Protein AF-A0AAV5TWB3-F1 (afdb_monomer_lite)

pLDDT: mean 75.38, std 10.41, range [38.22, 87.19]

Organism: NCBI:txid358040

Radius of gyration: 20.98 Å; chains: 1; bounding box: 41×50×57 Å

Structure (mmCIF, N/CA/C/O backbone):
data_AF-A0AAV5TWB3-F1
#
_entry.id   AF-A0AAV5TWB3-F1
#
loop_
_atom_site.group_PDB
_atom_site.id
_atom_site.type_symbol
_atom_site.label_atom_id
_atom_site.label_alt_id
_atom_site.label_comp_id
_atom_site.label_asym_id
_atom_site.label_entity_id
_atom_site.label_seq_id
_atom_site.pdbx_PDB_ins_code
_atom_site.Cartn_x
_atom_site.Cartn_y
_atom_site.Cartn_z
_atom_site.occupancy
_atom_site.B_iso_or_equiv
_atom_site.auth_seq_id
_atom_site.auth_comp_id
_atom_site.auth_asym_id
_atom_site.auth_atom_id
_atom_site.pdbx_PDB_model_num
ATOM 1 N N . MET A 1 1 ? 16.204 -12.037 -12.558 1.00 42.53 1 MET A N 1
ATOM 2 C CA . MET A 1 1 ? 15.388 -10.903 -12.059 1.00 42.53 1 MET A CA 1
ATOM 3 C C . MET A 1 1 ? 13.908 -10.949 -12.480 1.00 42.53 1 MET A C 1
ATOM 5 O O . MET A 1 1 ? 13.105 -10.407 -11.742 1.00 42.53 1 MET A O 1
ATOM 9 N N . ARG A 1 2 ? 13.506 -11.642 -13.567 1.00 38.22 2 ARG A N 1
ATOM 10 C CA . ARG A 1 2 ? 12.089 -11.781 -14.001 1.00 38.22 2 ARG A CA 1
ATOM 11 C C . ARG A 1 2 ? 11.136 -12.495 -13.020 1.00 38.22 2 ARG A C 1
ATOM 13 O O . ARG A 1 2 ? 9.947 -12.216 -13.033 1.00 38.22 2 ARG A O 1
ATOM 20 N N . ASN A 1 3 ? 11.637 -13.387 -12.161 1.00 40.34 3 ASN A N 1
ATOM 21 C CA . ASN A 1 3 ? 10.777 -14.167 -11.256 1.00 40.34 3 ASN A CA 1
ATOM 22 C C . ASN A 1 3 ? 10.369 -13.410 -9.982 1.00 40.34 3 ASN A C 1
ATOM 24 O O . ASN A 1 3 ? 9.390 -13.781 -9.348 1.00 40.34 3 ASN A O 1
ATOM 28 N N . ALA A 1 4 ? 11.085 -12.349 -9.595 1.00 45.38 4 ALA A N 1
ATOM 29 C CA . ALA A 1 4 ? 10.816 -11.638 -8.341 1.00 45.38 4 ALA A CA 1
ATOM 30 C C . ALA A 1 4 ? 9.552 -10.757 -8.403 1.00 45.38 4 ALA A C 1
ATOM 32 O O . ALA A 1 4 ? 8.968 -10.431 -7.374 1.00 45.38 4 ALA A O 1
ATOM 33 N N . THR A 1 5 ? 9.112 -10.377 -9.602 1.00 48.88 5 THR A N 1
ATOM 34 C CA . THR A 1 5 ? 8.072 -9.362 -9.815 1.00 48.88 5 THR A CA 1
ATOM 35 C C . THR A 1 5 ? 6.664 -9.926 -9.981 1.00 48.88 5 THR A C 1
ATOM 37 O O . THR A 1 5 ? 5.727 -9.316 -9.474 1.00 48.88 5 THR A O 1
ATOM 40 N N . TYR A 1 6 ? 6.502 -11.138 -10.527 1.00 49.56 6 T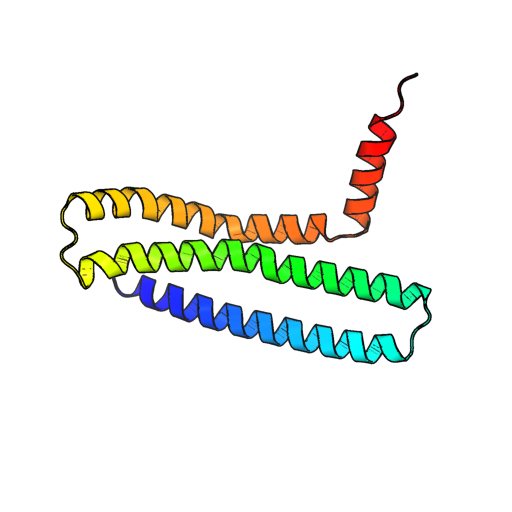YR A N 1
ATOM 41 C CA . TYR A 1 6 ? 5.238 -11.889 -10.409 1.00 49.56 6 TYR A CA 1
ATOM 42 C C . TYR A 1 6 ? 4.900 -12.210 -8.949 1.00 49.56 6 TYR A C 1
ATOM 44 O O . TYR A 1 6 ? 3.742 -12.145 -8.543 1.00 49.56 6 TYR A O 1
ATOM 52 N N . VAL A 1 7 ? 5.927 -12.497 -8.143 1.00 51.59 7 VAL A N 1
ATOM 53 C CA . VAL A 1 7 ? 5.772 -12.728 -6.704 1.00 51.59 7 VAL A CA 1
ATOM 54 C C . VAL A 1 7 ? 5.311 -11.453 -5.999 1.00 51.59 7 VAL A C 1
ATOM 56 O O . VAL A 1 7 ? 4.487 -11.547 -5.105 1.00 51.59 7 VAL A O 1
ATOM 59 N N . GLY A 1 8 ? 5.768 -10.267 -6.418 1.00 56.56 8 GLY A N 1
ATOM 60 C CA . GLY A 1 8 ? 5.365 -8.993 -5.812 1.00 56.56 8 GLY A CA 1
ATOM 61 C C . GLY A 1 8 ? 3.873 -8.674 -5.965 1.00 56.56 8 GLY A C 1
ATOM 62 O O . GLY A 1 8 ? 3.230 -8.315 -4.982 1.00 56.56 8 GLY A O 1
ATOM 63 N N . ALA A 1 9 ? 3.311 -8.850 -7.166 1.00 59.44 9 ALA A N 1
ATOM 64 C CA . ALA A 1 9 ? 1.886 -8.611 -7.420 1.00 59.44 9 ALA A CA 1
ATOM 65 C C . ALA A 1 9 ? 0.996 -9.660 -6.730 1.00 59.44 9 ALA A C 1
ATOM 67 O O . ALA A 1 9 ? 0.086 -9.304 -5.986 1.00 59.44 9 ALA A O 1
ATOM 68 N N . ALA A 1 10 ? 1.325 -10.949 -6.875 1.00 62.44 10 ALA A N 1
ATOM 69 C CA . ALA A 1 10 ? 0.585 -12.022 -6.210 1.00 62.44 10 ALA A CA 1
ATOM 70 C C . ALA A 1 10 ? 0.687 -11.942 -4.671 1.00 62.44 10 ALA A C 1
ATOM 72 O O . ALA A 1 10 ? -0.295 -12.176 -3.963 1.00 62.44 10 ALA A O 1
ATOM 73 N N . ALA A 1 11 ? 1.854 -11.567 -4.133 1.00 64.94 11 ALA A N 1
ATOM 74 C CA . ALA A 1 11 ? 2.022 -11.335 -2.701 1.00 64.94 11 ALA A CA 1
ATOM 75 C C . ALA A 1 11 ? 1.188 -10.135 -2.234 1.00 64.94 11 ALA A C 1
ATOM 77 O O . ALA A 1 11 ? 0.502 -10.248 -1.219 1.00 64.94 11 ALA A O 1
ATOM 78 N N . ALA A 1 12 ? 1.174 -9.029 -2.986 1.00 64.25 12 ALA A N 1
ATOM 79 C CA . ALA A 1 12 ? 0.348 -7.865 -2.671 1.00 64.25 12 ALA A CA 1
ATOM 80 C C . ALA A 1 12 ? -1.149 -8.207 -2.650 1.00 64.25 12 ALA A C 1
ATOM 82 O O . ALA A 1 12 ? -1.850 -7.789 -1.726 1.00 64.25 12 ALA A O 1
ATOM 83 N N . ASP A 1 13 ? -1.629 -9.015 -3.596 1.00 72.38 13 ASP A N 1
ATOM 84 C CA . ASP A 1 13 ? -3.027 -9.452 -3.630 1.00 72.38 13 ASP A CA 1
ATOM 85 C C . ASP A 1 13 ? -3.370 -10.353 -2.433 1.00 72.38 13 ASP A C 1
ATOM 87 O O . ASP A 1 13 ? -4.386 -10.141 -1.765 1.00 72.38 13 ASP A O 1
ATOM 91 N N . SER A 1 14 ? -2.498 -11.310 -2.091 1.00 74.50 14 SER A N 1
ATOM 92 C CA . SER A 1 14 ? -2.722 -12.211 -0.949 1.00 74.50 14 SER A CA 1
ATOM 93 C C . SER A 1 14 ? -2.746 -11.470 0.397 1.00 74.50 14 SER A C 1
ATOM 95 O O . SER A 1 14 ? -3.627 -11.709 1.228 1.00 74.50 14 SER A O 1
ATOM 97 N N . VAL A 1 15 ? -1.834 -10.512 0.594 1.00 71.44 15 VAL A N 1
ATOM 98 C CA . VAL A 1 15 ? -1.774 -9.667 1.795 1.00 71.44 15 VAL A CA 1
ATOM 99 C C . VAL A 1 15 ? -2.992 -8.747 1.873 1.00 71.44 15 VAL A C 1
ATOM 101 O O . VAL A 1 15 ? -3.572 -8.589 2.948 1.00 71.44 15 VAL A O 1
ATOM 104 N N . SER A 1 16 ? -3.427 -8.191 0.740 1.00 69.81 16 SER A N 1
ATOM 105 C CA . SER A 1 16 ? -4.617 -7.335 0.677 1.00 69.81 16 SER A CA 1
ATOM 106 C C . SER A 1 16 ? -5.882 -8.107 1.051 1.00 69.81 16 SER A C 1
ATOM 108 O O . SER A 1 16 ? -6.670 -7.636 1.871 1.00 69.81 16 SER A O 1
ATOM 110 N N . LEU A 1 17 ? -6.057 -9.321 0.518 1.00 78.69 17 LEU A N 1
ATOM 111 C CA . LEU A 1 17 ? -7.190 -10.192 0.846 1.00 78.69 17 LEU A CA 1
ATOM 112 C C . LEU A 1 17 ? -7.213 -10.579 2.329 1.00 78.69 17 LEU A C 1
ATOM 114 O O . LEU A 1 17 ? -8.266 -10.497 2.966 1.00 78.69 17 LEU A O 1
ATOM 118 N N . ALA A 1 18 ? -6.062 -10.945 2.899 1.00 77.50 18 ALA A N 1
ATOM 119 C CA . ALA A 1 18 ? -5.950 -11.275 4.318 1.00 77.50 18 ALA A CA 1
ATOM 120 C C . ALA A 1 18 ? -6.276 -10.069 5.220 1.00 77.50 18 ALA A C 1
ATOM 122 O O . ALA A 1 18 ? -7.029 -10.200 6.188 1.00 77.50 18 ALA A O 1
ATOM 123 N N . ALA A 1 19 ? -5.771 -8.881 4.874 1.00 74.19 19 ALA A N 1
ATOM 124 C CA . ALA A 1 19 ? -6.061 -7.649 5.602 1.00 74.19 19 ALA A CA 1
ATOM 125 C C . ALA A 1 19 ? -7.556 -7.290 5.544 1.00 74.19 19 ALA A C 1
ATOM 127 O O . ALA A 1 19 ? -8.145 -6.931 6.565 1.00 74.19 19 ALA A O 1
ATOM 128 N N . ILE A 1 20 ? -8.192 -7.439 4.377 1.00 78.88 20 ILE A N 1
ATOM 129 C CA . ILE A 1 20 ? -9.635 -7.215 4.210 1.00 78.88 20 ILE A CA 1
ATOM 130 C C . ILE A 1 20 ? -10.432 -8.208 5.058 1.00 78.88 20 ILE A C 1
ATOM 132 O O . ILE A 1 20 ? -11.345 -7.796 5.772 1.00 78.88 20 ILE A O 1
ATOM 136 N N . ALA A 1 21 ? -10.080 -9.496 5.034 1.00 82.81 21 ALA A N 1
ATOM 137 C CA . ALA A 1 21 ? -10.761 -10.512 5.831 1.00 82.81 21 ALA A CA 1
ATOM 138 C C . ALA A 1 21 ? -10.687 -10.202 7.337 1.00 82.81 21 ALA A C 1
ATOM 140 O O . ALA A 1 21 ? -11.710 -10.240 8.027 1.00 82.81 21 ALA A O 1
ATOM 141 N N . MET A 1 22 ? -9.507 -9.819 7.834 1.00 81.94 22 MET A N 1
ATOM 142 C CA . MET A 1 22 ? -9.309 -9.429 9.234 1.00 81.94 22 MET A CA 1
ATOM 143 C C . MET A 1 22 ? -10.114 -8.171 9.598 1.00 81.94 22 MET A C 1
ATOM 145 O 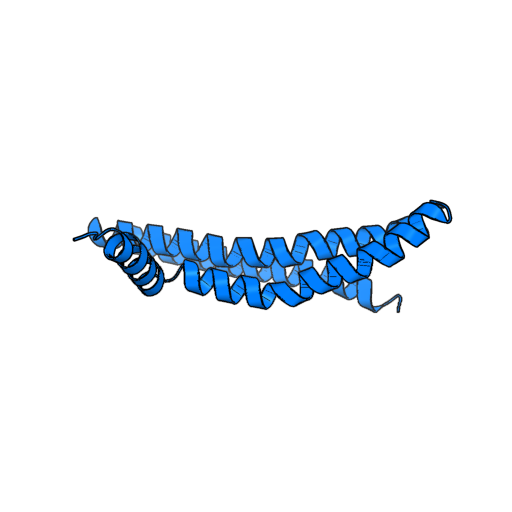O . MET A 1 22 ? -10.775 -8.136 10.637 1.00 81.94 22 MET A O 1
ATOM 149 N N . LEU A 1 23 ? -10.120 -7.155 8.727 1.00 77.19 23 LEU A N 1
ATOM 150 C CA . LEU A 1 23 ? -10.925 -5.942 8.908 1.00 77.19 23 LEU A CA 1
ATOM 151 C C . LEU A 1 23 ? -12.423 -6.262 8.971 1.00 77.19 23 LEU A C 1
ATOM 153 O O . LEU A 1 23 ? -13.129 -5.735 9.831 1.00 77.19 23 LEU A O 1
ATOM 157 N N . VAL A 1 24 ? -12.911 -7.139 8.091 1.00 80.81 24 VAL A N 1
ATOM 158 C CA . VAL A 1 24 ? -14.318 -7.559 8.057 1.00 80.81 24 VAL A CA 1
ATOM 159 C C . VAL A 1 24 ? -14.701 -8.284 9.345 1.00 80.81 24 VAL A C 1
ATOM 161 O O . VAL A 1 24 ? -15.722 -7.935 9.942 1.00 80.81 24 VAL A O 1
ATOM 164 N N . GLN A 1 25 ? -13.885 -9.234 9.811 1.00 85.38 25 GLN A N 1
ATOM 165 C CA . GLN A 1 25 ? -14.130 -9.930 11.080 1.00 85.38 25 GLN A CA 1
ATOM 166 C C . GLN A 1 25 ? -14.220 -8.944 12.246 1.00 85.38 25 GLN A C 1
ATOM 168 O O . GLN A 1 25 ? -15.190 -8.969 13.003 1.00 85.38 25 GLN A O 1
ATOM 173 N N . LEU A 1 26 ? -13.279 -8.004 12.326 1.00 78.94 26 LEU A N 1
ATOM 174 C CA . LEU A 1 26 ? -13.232 -7.026 13.407 1.00 78.94 26 LEU A CA 1
ATOM 175 C C . LEU A 1 26 ? -14.428 -6.059 13.363 1.00 78.94 26 LEU A C 1
ATOM 177 O O . LEU A 1 26 ? -15.003 -5.728 14.400 1.00 78.94 26 LEU A O 1
ATOM 181 N N . ILE A 1 27 ? -14.881 -5.653 12.171 1.00 77.81 27 ILE A N 1
ATOM 182 C CA . ILE A 1 27 ? -16.103 -4.848 12.010 1.00 77.81 27 ILE A CA 1
ATOM 183 C C . ILE A 1 27 ? -17.340 -5.630 12.465 1.00 77.81 27 ILE A C 1
ATOM 185 O O . ILE A 1 27 ? -18.198 -5.059 13.144 1.00 77.81 27 ILE A O 1
ATOM 189 N N . ILE A 1 28 ? -17.455 -6.911 12.099 1.00 83.44 28 ILE A N 1
ATOM 190 C CA . ILE A 1 28 ? -18.576 -7.767 12.513 1.00 83.44 28 ILE A CA 1
ATOM 191 C C . ILE A 1 28 ? -18.603 -7.885 14.038 1.00 83.44 28 ILE A C 1
ATOM 193 O O . ILE A 1 28 ? -19.655 -7.692 14.652 1.00 83.44 28 ILE A O 1
ATOM 197 N N . GLU A 1 29 ? -17.451 -8.144 14.646 1.00 82.00 29 GLU A N 1
ATOM 198 C CA . GLU A 1 29 ? -17.304 -8.331 16.085 1.00 82.00 29 GLU A CA 1
ATOM 199 C C . GLU A 1 29 ? -17.615 -7.044 16.858 1.00 82.00 29 GLU A C 1
ATOM 201 O O . GLU A 1 29 ? -18.419 -7.055 17.798 1.00 82.00 29 GLU A O 1
ATOM 206 N N . VAL A 1 30 ? -17.118 -5.897 16.381 1.00 74.56 30 VAL A N 1
ATOM 207 C CA . VAL A 1 30 ? -17.469 -4.593 16.955 1.00 74.56 30 VAL A CA 1
ATOM 208 C C . VAL A 1 30 ? -18.958 -4.316 16.803 1.00 74.56 30 VAL A C 1
ATOM 210 O O . VAL A 1 30 ? -19.595 -3.949 17.789 1.00 74.56 30 VAL A O 1
ATOM 213 N N . LYS A 1 31 ? -19.540 -4.518 15.613 1.00 75.12 31 LYS A N 1
ATOM 214 C CA . LYS A 1 31 ? -20.964 -4.254 15.344 1.00 75.12 31 LYS A CA 1
ATOM 215 C C . LYS A 1 31 ? -21.875 -5.142 16.192 1.00 75.12 31 LYS A C 1
ATOM 217 O O . LYS A 1 31 ? -22.941 -4.687 16.614 1.00 75.12 31 LYS A O 1
ATOM 222 N N . ARG A 1 32 ? -21.454 -6.379 16.467 1.00 80.19 32 ARG A N 1
ATOM 223 C CA . ARG A 1 32 ? -22.130 -7.293 17.395 1.00 80.19 32 ARG A CA 1
ATOM 224 C C . ARG A 1 32 ? -22.060 -6.758 18.828 1.00 80.19 32 ARG A C 1
ATOM 226 O O . ARG A 1 32 ? -23.098 -6.683 19.479 1.00 80.19 32 ARG A O 1
ATOM 233 N N . GLY A 1 33 ? -20.893 -6.288 19.273 1.00 72.06 33 GLY A N 1
ATOM 234 C CA . GLY A 1 33 ? -20.707 -5.675 20.594 1.00 72.06 33 GLY A CA 1
ATOM 235 C C . GLY A 1 33 ? -21.447 -4.342 20.785 1.00 72.06 33 GLY A C 1
ATOM 236 O O . GLY A 1 33 ? -21.943 -4.073 21.879 1.00 72.06 33 GLY A O 1
ATOM 237 N N . THR A 1 34 ? -21.588 -3.531 19.726 1.00 70.00 34 THR A N 1
ATOM 238 C CA . THR A 1 34 ? -22.219 -2.194 19.790 1.00 70.00 34 THR A CA 1
ATOM 239 C C . THR A 1 34 ? -23.724 -2.258 20.059 1.00 70.00 34 THR A C 1
ATOM 241 O O . THR A 1 34 ? -24.294 -1.317 20.609 1.00 70.00 34 THR A O 1
ATOM 244 N N . ARG A 1 35 ? -24.402 -3.342 19.646 1.00 67.50 35 ARG A N 1
ATOM 245 C CA . ARG A 1 35 ? -25.865 -3.480 19.791 1.00 67.50 35 ARG A CA 1
ATOM 246 C C . ARG A 1 35 ? -26.324 -3.545 21.249 1.00 67.50 35 ARG A C 1
ATOM 248 O O . ARG A 1 35 ? -27.471 -3.216 21.520 1.00 67.50 35 ARG A O 1
ATOM 255 N N . CYS A 1 36 ? -25.436 -3.932 22.161 1.00 71.31 36 CYS A N 1
ATOM 256 C CA . CYS A 1 36 ? -25.744 -4.107 23.580 1.00 71.31 36 CYS A CA 1
ATOM 257 C C . CYS A 1 36 ? -25.084 -3.051 24.485 1.00 71.31 36 CYS A C 1
ATOM 259 O O . CYS A 1 36 ? -25.098 -3.215 25.700 1.00 71.31 36 CYS A O 1
ATOM 261 N N . THR A 1 37 ? -24.470 -1.993 23.937 1.00 71.50 37 THR A N 1
ATOM 262 C CA . THR A 1 37 ? -23.665 -1.040 24.728 1.00 71.50 37 THR A CA 1
ATOM 263 C C . THR A 1 37 ? -24.300 0.339 24.899 1.00 71.50 37 THR A C 1
ATOM 265 O O . THR A 1 37 ? -25.055 0.821 24.056 1.00 71.50 37 THR A O 1
ATOM 268 N N . SER A 1 38 ? -23.932 1.003 25.999 1.00 76.25 38 SER A N 1
ATOM 269 C CA . SER A 1 38 ? -24.352 2.364 26.342 1.00 76.25 38 SER A CA 1
ATOM 270 C C . SER A 1 38 ? -23.895 3.409 25.298 1.00 76.25 38 SER A C 1
ATOM 272 O O . SER A 1 38 ? -22.906 3.203 24.580 1.00 76.25 38 SER A O 1
ATOM 274 N N . PRO A 1 39 ? -24.577 4.570 25.202 1.00 73.62 39 PRO A N 1
ATOM 275 C CA . PRO A 1 39 ? -24.274 5.600 24.202 1.00 73.62 39 PRO A CA 1
ATOM 276 C C . PRO A 1 39 ? -22.852 6.180 24.305 1.00 73.62 39 PRO A C 1
ATOM 278 O O . PRO A 1 39 ? -22.275 6.557 23.281 1.00 73.62 39 PRO A O 1
ATOM 281 N N . SER A 1 40 ? -22.247 6.207 25.499 1.00 71.31 40 SER A N 1
ATOM 282 C CA . SER A 1 40 ? -20.851 6.629 25.678 1.00 71.31 40 SER A CA 1
ATOM 283 C C . SER A 1 40 ? -19.877 5.619 25.064 1.00 71.31 40 SER A C 1
ATOM 285 O O . SER A 1 40 ? -19.012 6.004 24.274 1.00 71.31 40 SER A O 1
ATOM 287 N N . THR A 1 41 ? -20.063 4.322 25.325 1.00 76.25 41 THR A N 1
ATOM 288 C CA . THR A 1 41 ? -19.216 3.246 24.786 1.00 76.25 41 THR A CA 1
ATOM 289 C C . THR A 1 41 ? -19.332 3.124 23.264 1.00 76.25 41 THR A C 1
ATOM 291 O O . THR A 1 41 ? -18.332 2.888 22.581 1.00 76.25 41 THR A O 1
ATOM 294 N N . ARG A 1 42 ? -20.512 3.405 22.697 1.00 74.50 42 ARG A N 1
ATOM 295 C CA . ARG A 1 42 ? -20.737 3.433 21.241 1.00 74.50 42 ARG A CA 1
ATOM 296 C C . ARG A 1 42 ? -19.861 4.462 20.519 1.00 74.50 42 ARG A C 1
ATOM 298 O O . ARG A 1 42 ? -19.367 4.192 19.422 1.00 74.50 42 ARG A O 1
ATOM 305 N N . ARG A 1 43 ? -19.631 5.634 21.124 1.00 76.25 43 ARG A N 1
ATOM 306 C CA . ARG A 1 43 ? -18.753 6.671 20.551 1.00 76.25 43 ARG A CA 1
ATOM 307 C C . ARG A 1 43 ? -17.296 6.206 20.500 1.00 76.25 43 ARG A C 1
ATOM 309 O O . ARG A 1 43 ? -16.633 6.419 19.485 1.00 76.25 43 ARG A O 1
ATOM 316 N N . TYR A 1 44 ? -16.822 5.539 21.552 1.00 75.00 44 TYR A N 1
ATOM 317 C CA . TYR A 1 44 ? -15.473 4.965 21.592 1.00 75.00 44 TYR A CA 1
ATOM 318 C C . TYR A 1 44 ? -15.294 3.846 20.566 1.00 75.00 44 TYR A C 1
ATOM 320 O O . TYR A 1 44 ? -14.310 3.855 19.830 1.00 75.00 44 TYR A O 1
ATOM 328 N N . GLN A 1 45 ? -16.266 2.939 20.447 1.00 77.38 45 GLN A N 1
ATOM 329 C CA . GLN A 1 45 ? -16.223 1.868 19.448 1.00 77.38 45 GLN A CA 1
ATOM 330 C C . GLN A 1 45 ? -16.206 2.415 18.015 1.00 77.38 45 GLN A C 1
ATOM 332 O O . GLN A 1 45 ? -15.414 1.955 17.197 1.00 77.38 45 GLN A O 1
ATOM 337 N N . ARG A 1 46 ? -17.001 3.450 17.706 1.00 77.00 46 ARG A N 1
ATOM 338 C CA . ARG A 1 46 ? -16.975 4.095 16.380 1.00 77.00 46 ARG A CA 1
ATOM 339 C C . ARG A 1 46 ? -15.605 4.702 16.059 1.00 77.00 46 ARG A C 1
ATOM 341 O O . ARG A 1 46 ? -15.121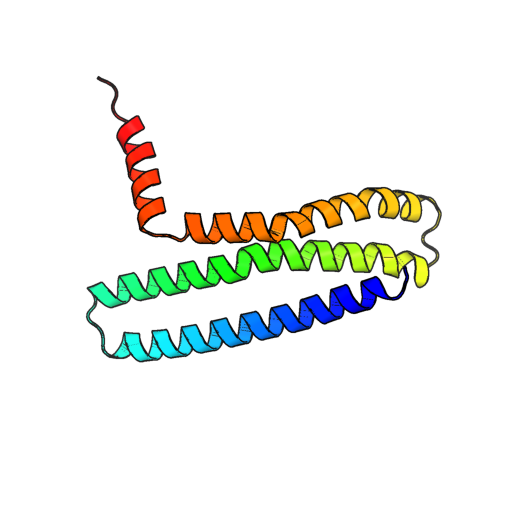 4.549 14.941 1.00 77.00 46 ARG A O 1
ATOM 348 N N . LEU A 1 47 ? -14.979 5.366 17.032 1.00 79.62 47 LEU A N 1
ATOM 349 C CA . LEU A 1 47 ? -13.629 5.918 16.882 1.00 79.62 47 LEU A CA 1
ATOM 350 C C . LEU A 1 47 ? -12.580 4.815 16.697 1.00 79.62 47 LEU A C 1
ATOM 352 O O . LEU A 1 47 ? -11.688 4.974 15.867 1.00 79.62 47 LEU A O 1
ATOM 356 N N . ALA A 1 48 ? -12.705 3.700 17.420 1.00 80.12 48 ALA A N 1
ATOM 357 C CA . ALA A 1 48 ? -11.825 2.544 17.273 1.00 80.12 48 ALA A CA 1
ATOM 358 C C . ALA A 1 48 ? -11.937 1.921 15.873 1.00 80.12 48 ALA A C 1
ATOM 360 O O . ALA A 1 48 ? -10.917 1.687 15.236 1.00 80.12 48 ALA A O 1
ATOM 361 N N . VAL A 1 49 ? -13.155 1.750 15.346 1.00 78.69 49 VAL A N 1
ATOM 362 C CA . VAL A 1 49 ? -13.373 1.242 13.978 1.00 78.69 49 VAL A CA 1
ATOM 363 C C . VAL A 1 49 ? -12.792 2.192 12.935 1.00 78.69 49 VAL A C 1
ATOM 365 O O . VAL A 1 49 ? -12.110 1.750 12.019 1.00 78.69 49 VAL A O 1
ATOM 368 N N . GLN A 1 50 ? -13.006 3.502 13.076 1.00 79.75 50 GLN A N 1
ATOM 369 C CA . GLN A 1 50 ? -12.437 4.481 12.144 1.00 79.75 50 GLN A CA 1
ATOM 370 C C . GLN A 1 50 ? -10.900 4.484 12.181 1.00 79.75 50 GLN A C 1
ATOM 372 O O . GLN A 1 50 ? -10.252 4.556 11.139 1.00 79.75 50 GLN A O 1
ATOM 377 N N . SER A 1 51 ? -10.324 4.390 13.380 1.00 80.50 51 SER A N 1
ATOM 378 C CA . SER A 1 51 ? -8.884 4.239 13.612 1.00 80.50 51 SER A CA 1
ATOM 379 C C . SER A 1 51 ? -8.334 2.979 12.937 1.00 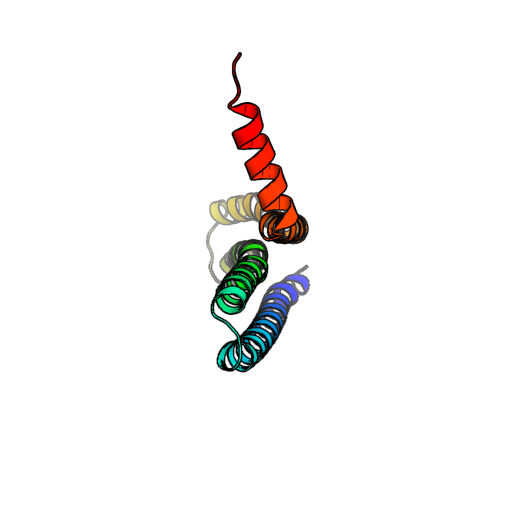80.50 51 SER A C 1
ATOM 381 O O . SER A 1 51 ? -7.316 3.039 12.252 1.00 80.50 51 SER A O 1
ATOM 383 N N . LEU A 1 52 ? -9.044 1.862 13.063 1.00 80.19 52 LEU A N 1
ATOM 384 C CA . LEU A 1 52 ? -8.663 0.587 12.473 1.00 80.19 52 LEU A CA 1
ATOM 385 C C . LEU A 1 52 ? -8.726 0.615 10.937 1.00 80.19 52 LEU A C 1
ATOM 387 O O . LEU A 1 52 ? -7.802 0.153 10.274 1.00 80.19 52 LEU A O 1
ATOM 391 N N . ILE A 1 53 ? -9.774 1.221 10.368 1.00 80.00 53 ILE A N 1
ATOM 392 C CA . ILE A 1 53 ? -9.890 1.422 8.916 1.00 80.00 53 ILE A CA 1
ATOM 393 C C . ILE A 1 53 ? -8.715 2.258 8.405 1.00 80.00 53 ILE A C 1
ATOM 395 O O . ILE A 1 53 ? -8.113 1.897 7.402 1.00 80.00 53 ILE A O 1
ATOM 399 N N . LEU A 1 54 ? -8.349 3.342 9.097 1.00 80.12 54 LEU A N 1
ATOM 400 C CA . LEU A 1 54 ? -7.203 4.174 8.715 1.00 80.12 54 LEU A CA 1
ATOM 401 C C . LEU A 1 54 ? -5.878 3.403 8.792 1.00 80.12 54 LEU A C 1
ATOM 403 O O . LEU A 1 54 ? -5.075 3.506 7.867 1.00 80.12 54 LEU A O 1
ATOM 407 N N . GLN A 1 55 ? -5.679 2.606 9.848 1.00 80.38 55 GLN A N 1
ATOM 408 C CA . GLN A 1 55 ? -4.500 1.746 10.024 1.00 80.38 55 GLN A CA 1
ATOM 409 C C . GLN A 1 55 ? -4.370 0.672 8.947 1.00 80.38 55 GLN A C 1
ATOM 411 O O . GLN A 1 55 ? -3.252 0.356 8.563 1.00 80.38 55 GLN A O 1
ATOM 416 N N . GLY A 1 56 ? -5.477 0.131 8.442 1.00 78.50 56 GLY A N 1
ATOM 417 C CA . GLY A 1 56 ? -5.444 -0.789 7.306 1.00 78.50 56 GLY A CA 1
ATOM 418 C C . GLY A 1 56 ? -5.249 -0.057 5.979 1.00 78.50 56 GLY A C 1
ATOM 419 O O . GLY A 1 56 ? -4.414 -0.443 5.167 1.00 78.50 56 GLY A O 1
ATOM 420 N N . LEU A 1 57 ? -5.991 1.026 5.757 1.00 82.50 57 LEU A N 1
ATOM 421 C CA . LEU A 1 57 ? -6.069 1.698 4.463 1.00 82.50 57 LEU A CA 1
ATOM 422 C C . LEU A 1 57 ? -4.768 2.412 4.089 1.00 82.50 57 LEU A C 1
ATOM 424 O O . LEU A 1 57 ? -4.277 2.233 2.979 1.00 82.50 57 LEU A O 1
ATOM 428 N N . ILE A 1 58 ? -4.204 3.218 4.993 1.00 82.94 58 ILE A N 1
ATOM 429 C CA . ILE A 1 58 ? -3.052 4.073 4.668 1.00 82.94 58 ILE A CA 1
ATOM 430 C C . ILE A 1 58 ? -1.815 3.238 4.296 1.00 82.94 58 ILE A C 1
ATOM 432 O O . ILE A 1 58 ? -1.259 3.469 3.221 1.00 82.94 58 ILE A O 1
ATOM 436 N N . PRO A 1 59 ? -1.384 2.244 5.095 1.00 81.50 59 PRO A N 1
ATOM 437 C CA . PRO A 1 59 ? -0.206 1.444 4.768 1.00 81.50 59 PRO A CA 1
ATOM 438 C C . PRO A 1 59 ? -0.429 0.584 3.527 1.00 81.50 59 PRO A C 1
ATOM 440 O O . PRO A 1 59 ? 0.484 0.442 2.716 1.00 81.50 59 PRO A O 1
ATOM 443 N N . THR A 1 60 ? -1.653 0.077 3.341 1.00 79.81 60 THR A N 1
ATOM 444 C CA . THR A 1 60 ? -2.019 -0.688 2.145 1.00 79.81 60 THR A CA 1
ATOM 445 C C . THR A 1 60 ? -1.939 0.186 0.899 1.00 79.81 60 THR A C 1
ATOM 447 O O . THR A 1 60 ? -1.327 -0.230 -0.072 1.00 79.81 60 THR A O 1
ATOM 450 N N . LEU A 1 61 ? -2.447 1.422 0.909 1.00 80.06 61 LEU A N 1
ATOM 451 C CA . LEU A 1 61 ? -2.326 2.329 -0.242 1.00 80.06 61 LEU A CA 1
ATOM 452 C C . LEU A 1 61 ? -0.865 2.688 -0.552 1.00 80.06 61 LEU A C 1
ATOM 454 O O . LEU A 1 61 ? -0.466 2.678 -1.716 1.00 80.06 61 LEU A O 1
ATOM 458 N N . VAL A 1 62 ? -0.063 2.957 0.484 1.00 83.69 62 VAL A N 1
ATOM 459 C CA . VAL A 1 62 ? 1.373 3.272 0.352 1.00 83.69 62 VAL A CA 1
ATOM 460 C C . VAL A 1 62 ? 2.178 2.074 -0.166 1.00 83.69 62 VAL A C 1
ATOM 462 O O . VAL A 1 62 ? 3.234 2.266 -0.760 1.00 83.69 62 VAL A O 1
ATOM 465 N N . TYR A 1 63 ? 1.686 0.849 0.015 1.00 79.75 63 TYR A N 1
ATOM 466 C CA . TYR A 1 63 ? 2.315 -0.365 -0.498 1.00 79.75 63 TYR A CA 1
ATOM 467 C C . TYR A 1 63 ? 1.798 -0.756 -1.893 1.00 79.75 63 TYR A C 1
ATOM 469 O O . TYR A 1 63 ? 2.581 -0.957 -2.820 1.00 79.75 63 TYR A O 1
ATOM 477 N N . VAL A 1 64 ? 0.479 -0.830 -2.064 1.00 79.12 64 VAL A N 1
ATOM 478 C CA . VAL A 1 64 ? -0.202 -1.338 -3.262 1.00 79.12 64 VAL A CA 1
ATOM 479 C C . VAL A 1 64 ? 0.035 -0.424 -4.461 1.00 79.12 64 VAL A C 1
ATOM 481 O O . VAL A 1 64 ? 0.504 -0.901 -5.491 1.00 79.12 64 VAL A O 1
ATOM 484 N N . ILE A 1 65 ? -0.206 0.887 -4.340 1.00 82.56 65 ILE A N 1
ATOM 485 C CA . ILE A 1 65 ? -0.095 1.828 -5.471 1.00 82.56 65 ILE A CA 1
ATOM 486 C C . ILE A 1 65 ? 1.300 1.782 -6.124 1.00 82.56 65 ILE A C 1
ATOM 488 O O . ILE A 1 65 ? 1.381 1.506 -7.323 1.00 82.56 65 ILE A O 1
ATOM 492 N N . PRO A 1 66 ? 2.411 2.003 -5.393 1.00 83.81 66 PRO A N 1
ATOM 493 C CA . PRO A 1 66 ? 3.736 1.959 -6.006 1.00 83.81 66 PRO A CA 1
ATOM 494 C C . PRO A 1 66 ? 4.130 0.558 -6.485 1.00 83.81 66 PRO A C 1
ATOM 496 O O . PRO A 1 66 ? 4.857 0.460 -7.470 1.00 83.81 66 PRO A O 1
ATOM 499 N N . THR A 1 67 ? 3.622 -0.518 -5.874 1.00 81.25 67 THR A N 1
ATOM 500 C CA . THR A 1 67 ? 3.862 -1.893 -6.355 1.00 81.25 67 THR A CA 1
ATOM 501 C C . THR A 1 67 ? 3.179 -2.148 -7.703 1.00 81.25 67 THR A C 1
ATOM 503 O O . THR A 1 67 ? 3.800 -2.712 -8.608 1.00 81.25 67 THR A O 1
ATOM 506 N N . TYR A 1 68 ? 1.944 -1.671 -7.889 1.00 80.06 68 TYR A N 1
ATOM 507 C CA . TYR A 1 68 ? 1.236 -1.739 -9.173 1.00 80.06 68 TYR A CA 1
ATOM 508 C C . TYR A 1 68 ? 1.913 -0.877 -10.247 1.00 80.06 68 TYR A C 1
ATOM 510 O O . TYR A 1 68 ? 2.140 -1.352 -11.359 1.00 80.06 68 TYR A O 1
ATOM 518 N N . VAL A 1 69 ? 2.308 0.357 -9.912 1.00 84.25 69 VAL A N 1
ATOM 519 C CA . VAL A 1 69 ? 3.036 1.248 -10.836 1.00 84.25 69 VAL A CA 1
ATOM 520 C C . VAL A 1 69 ? 4.370 0.631 -11.260 1.00 84.25 69 VAL A C 1
ATOM 522 O O . VAL A 1 69 ? 4.694 0.618 -12.445 1.00 84.25 69 VAL A O 1
ATOM 525 N N . MET A 1 70 ? 5.126 0.066 -10.316 1.00 83.56 70 MET A N 1
ATOM 526 C CA . MET A 1 70 ? 6.398 -0.597 -10.603 1.00 83.56 70 MET A CA 1
ATOM 527 C C . MET A 1 70 ? 6.210 -1.840 -11.482 1.00 83.56 70 MET A C 1
ATOM 529 O O . MET A 1 70 ? 6.983 -2.049 -12.415 1.00 83.56 70 MET A O 1
ATOM 533 N N . SER A 1 71 ? 5.159 -2.625 -11.234 1.00 78.75 71 SER A N 1
ATOM 534 C CA . SER A 1 71 ? 4.814 -3.785 -12.066 1.00 78.75 71 SER A CA 1
ATOM 535 C C . SER A 1 71 ? 4.455 -3.358 -13.491 1.00 78.75 71 SER A C 1
ATOM 537 O O . SER A 1 71 ? 4.959 -3.937 -14.451 1.00 78.75 71 SER A O 1
ATOM 539 N N . GLY A 1 72 ? 3.664 -2.291 -13.643 1.00 80.25 72 GLY A N 1
ATOM 540 C CA . GLY A 1 72 ? 3.313 -1.722 -14.945 1.00 80.25 72 GLY A CA 1
ATOM 541 C C . GLY A 1 72 ? 4.526 -1.194 -15.712 1.00 80.25 72 GLY A C 1
ATOM 542 O O . GLY A 1 72 ? 4.683 -1.504 -16.891 1.00 80.25 72 GLY A O 1
ATOM 543 N N . LEU A 1 73 ? 5.426 -0.467 -15.041 1.00 82.56 73 LEU A N 1
ATOM 544 C CA . LEU A 1 73 ? 6.657 0.062 -15.643 1.00 82.56 73 LEU A CA 1
ATOM 545 C C . LEU A 1 73 ? 7.593 -1.037 -16.158 1.00 82.56 73 LEU A C 1
ATOM 547 O O . LEU A 1 73 ? 8.282 -0.825 -17.149 1.00 82.56 73 LEU A O 1
ATOM 551 N N . GLN A 1 74 ? 7.615 -2.201 -15.509 1.00 77.44 74 GLN A N 1
ATOM 552 C CA . GLN A 1 74 ? 8.447 -3.331 -15.930 1.00 77.44 74 GLN A CA 1
ATOM 553 C C . GLN A 1 74 ? 7.761 -4.244 -16.952 1.00 77.44 74 GLN A C 1
ATOM 555 O O . GLN A 1 74 ? 8.442 -4.881 -17.752 1.00 77.44 74 GLN A O 1
ATOM 560 N N . PHE A 1 75 ? 6.428 -4.313 -16.944 1.00 78.88 75 PHE A N 1
ATOM 561 C CA . PHE A 1 75 ? 5.655 -5.150 -17.861 1.00 78.88 75 PHE A CA 1
ATOM 562 C C . PHE A 1 75 ? 5.402 -4.475 -19.213 1.00 78.88 75 PHE A C 1
ATOM 564 O O . PHE A 1 75 ? 5.492 -5.122 -20.257 1.00 78.88 75 PHE A O 1
ATOM 571 N N . ALA A 1 76 ? 5.147 -3.164 -19.219 1.00 78.81 76 ALA A N 1
ATOM 572 C CA . ALA A 1 76 ? 4.906 -2.392 -20.435 1.00 78.81 76 ALA A CA 1
ATOM 573 C C . ALA A 1 76 ? 5.982 -2.599 -21.528 1.00 78.81 76 ALA A C 1
ATOM 575 O O . ALA A 1 76 ? 5.594 -2.969 -22.636 1.00 78.81 76 ALA A O 1
ATOM 576 N N . PRO A 1 77 ? 7.301 -2.485 -21.256 1.00 76.69 77 PRO A N 1
ATOM 577 C CA . PRO A 1 77 ? 8.334 -2.649 -22.281 1.00 76.69 77 PRO A CA 1
ATOM 578 C C . PRO A 1 77 ? 8.532 -4.111 -22.710 1.00 76.69 77 PRO A C 1
ATOM 580 O O . PRO A 1 77 ? 9.216 -4.376 -23.691 1.00 76.69 77 PRO A O 1
ATOM 583 N N . THR A 1 78 ? 7.948 -5.079 -21.989 1.00 74.88 78 THR A N 1
ATOM 584 C CA . THR A 1 78 ? 7.975 -6.496 -22.395 1.00 74.88 78 THR A CA 1
ATOM 585 C C . THR A 1 78 ? 6.837 -6.886 -23.331 1.00 74.88 78 THR A C 1
ATOM 587 O O . THR A 1 78 ? 6.985 -7.857 -24.067 1.00 74.88 78 THR A O 1
ATOM 590 N N . MET A 1 79 ? 5.722 -6.151 -23.307 1.00 73.75 79 MET A N 1
ATOM 591 C CA . MET A 1 79 ? 4.543 -6.427 -24.137 1.00 73.75 79 MET A CA 1
ATOM 592 C C . MET A 1 79 ? 4.396 -5.466 -25.316 1.00 73.75 79 MET A C 1
ATOM 594 O O . MET A 1 79 ? 3.787 -5.820 -26.322 1.00 73.75 79 MET A O 1
ATOM 598 N N . PHE A 1 80 ? 4.948 -4.259 -25.202 1.00 77.44 80 PHE A N 1
ATOM 599 C CA . PHE A 1 80 ? 4.874 -3.229 -26.228 1.00 77.44 80 PHE A CA 1
ATOM 600 C C . PHE A 1 80 ? 6.268 -2.658 -26.495 1.00 77.44 80 PHE A C 1
ATOM 602 O O . PHE A 1 80 ? 7.088 -2.545 -25.585 1.00 77.44 80 PHE A O 1
ATOM 609 N N . ASP A 1 81 ? 6.531 -2.248 -27.734 1.00 76.75 81 ASP A N 1
ATOM 610 C CA . ASP A 1 81 ? 7.780 -1.573 -28.091 1.00 76.75 81 ASP A CA 1
ATOM 611 C C . ASP A 1 81 ? 7.654 -0.064 -27.803 1.00 76.75 81 ASP A C 1
ATOM 613 O O . ASP A 1 81 ? 7.339 0.744 -28.676 1.00 76.75 81 ASP A O 1
ATOM 617 N N . LEU A 1 82 ? 7.799 0.320 -26.527 1.00 76.69 82 LEU A N 1
ATOM 618 C CA . LEU A 1 82 ? 7.641 1.716 -26.072 1.00 76.69 82 LEU A CA 1
ATOM 619 C C . LEU A 1 82 ? 8.866 2.609 -26.366 1.00 76.69 82 LEU A C 1
ATOM 621 O O . LEU A 1 82 ? 8.849 3.811 -26.074 1.00 76.69 82 LEU A O 1
ATOM 625 N N . GLY A 1 83 ? 9.928 2.047 -26.950 1.00 80.38 83 GLY A N 1
ATOM 626 C CA . GLY A 1 83 ? 11.149 2.758 -27.318 1.00 80.38 83 GLY A CA 1
ATOM 627 C C . GLY A 1 83 ? 12.033 3.201 -26.139 1.00 80.38 83 GLY A C 1
ATOM 628 O O . GLY A 1 83 ? 11.658 3.195 -24.965 1.00 80.38 83 GLY A O 1
ATOM 629 N N . ALA A 1 84 ? 13.248 3.655 -26.463 1.00 80.00 84 ALA A N 1
ATOM 630 C CA . ALA A 1 84 ? 14.312 3.925 -25.485 1.00 80.00 84 ALA A CA 1
ATOM 631 C C . ALA A 1 84 ? 14.001 5.046 -24.469 1.00 80.00 84 ALA A C 1
ATOM 633 O O . ALA A 1 84 ? 14.584 5.085 -23.385 1.00 80.00 84 ALA A O 1
ATOM 634 N N . LYS A 1 85 ? 13.093 5.978 -24.795 1.00 80.88 85 LYS A N 1
ATOM 635 C CA . LYS A 1 85 ? 12.695 7.059 -23.873 1.00 80.88 85 LYS A CA 1
ATOM 636 C C . LYS A 1 85 ? 11.897 6.522 -22.684 1.00 80.88 85 LYS A C 1
ATOM 638 O O . LYS A 1 85 ? 12.115 6.975 -21.562 1.00 80.88 85 LYS A O 1
ATOM 643 N N . PHE A 1 86 ? 11.009 5.559 -22.929 1.00 82.31 86 PHE A N 1
ATOM 644 C CA . PHE A 1 86 ? 10.213 4.933 -21.880 1.00 82.31 86 PHE A CA 1
ATOM 645 C C . PHE A 1 86 ? 11.082 4.058 -20.976 1.00 82.31 86 PHE A C 1
ATOM 647 O O . PHE A 1 86 ? 10.955 4.121 -19.759 1.00 82.31 86 PHE A O 1
ATOM 654 N N . ASP A 1 87 ? 12.027 3.321 -21.555 1.00 79.12 87 ASP A N 1
ATOM 655 C CA . ASP A 1 87 ? 12.922 2.441 -20.800 1.00 79.12 87 ASP A CA 1
ATOM 656 C C . ASP A 1 87 ? 13.825 3.236 -19.835 1.00 79.12 87 ASP A C 1
ATOM 658 O O . ASP A 1 87 ? 13.986 2.907 -18.655 1.00 79.12 87 ASP A O 1
ATOM 662 N N . ARG A 1 88 ? 14.317 4.397 -20.291 1.00 81.69 88 ARG A N 1
ATOM 663 C CA . ARG A 1 88 ? 15.072 5.341 -19.452 1.00 81.69 88 ARG A CA 1
ATOM 664 C C . ARG A 1 88 ? 14.214 5.934 -18.331 1.00 81.69 88 ARG A C 1
ATOM 666 O O . ARG A 1 88 ? 14.697 6.082 -17.210 1.00 81.69 88 ARG A O 1
ATOM 673 N N . PHE A 1 89 ? 12.947 6.241 -18.617 1.00 84.88 89 PHE A N 1
ATOM 674 C CA . PHE A 1 89 ? 11.990 6.704 -17.612 1.00 84.88 89 PHE A CA 1
ATOM 675 C C . PHE A 1 89 ? 11.710 5.618 -16.565 1.00 84.88 89 PHE A C 1
ATOM 677 O O . PHE A 1 89 ? 11.832 5.880 -15.369 1.00 84.88 89 PHE A O 1
ATOM 684 N N . ALA A 1 90 ? 11.424 4.387 -16.995 1.00 81.56 90 ALA A N 1
ATOM 685 C CA . ALA A 1 90 ? 11.176 3.250 -16.114 1.00 81.56 90 ALA A CA 1
ATOM 686 C C . ALA A 1 90 ? 12.374 2.955 -15.200 1.00 81.56 90 ALA A C 1
ATOM 688 O O . ALA A 1 90 ? 12.191 2.717 -14.006 1.00 81.56 90 ALA A O 1
ATOM 689 N N . THR A 1 91 ? 13.596 3.072 -15.723 1.00 83.44 91 THR A N 1
ATOM 690 C CA . THR A 1 91 ? 14.836 2.862 -14.957 1.00 83.44 91 THR A CA 1
ATOM 691 C C . THR A 1 91 ? 15.024 3.895 -13.836 1.00 83.44 91 THR A C 1
ATOM 693 O O . THR A 1 91 ? 15.548 3.559 -12.777 1.00 83.44 91 THR A O 1
ATOM 696 N N . ILE A 1 92 ? 14.571 5.140 -14.028 1.00 86.06 92 ILE A N 1
ATOM 697 C CA . ILE A 1 92 ? 14.635 6.198 -13.002 1.00 86.06 92 ILE A CA 1
ATOM 698 C C . ILE A 1 92 ? 13.467 6.082 -12.015 1.00 86.06 92 ILE A C 1
ATOM 700 O O . ILE A 1 92 ? 13.640 6.283 -10.814 1.00 86.06 92 ILE A O 1
ATOM 704 N N . PHE A 1 93 ? 12.271 5.752 -12.502 1.00 84.56 93 PHE A N 1
ATOM 705 C CA . PHE A 1 93 ? 11.051 5.770 -11.695 1.00 84.56 93 PHE A CA 1
ATOM 706 C C . PHE A 1 93 ? 10.897 4.520 -10.811 1.00 84.56 93 PHE A C 1
ATOM 708 O O . PHE A 1 93 ? 10.434 4.619 -9.674 1.00 84.56 93 PHE A O 1
ATOM 715 N N . ALA A 1 94 ? 11.349 3.351 -11.279 1.00 80.94 94 ALA A N 1
ATOM 716 C CA . ALA A 1 94 ? 11.307 2.099 -10.521 1.00 80.94 94 ALA A CA 1
ATOM 717 C C . ALA A 1 94 ? 12.002 2.163 -9.139 1.00 80.94 94 ALA A C 1
ATOM 719 O O . ALA A 1 94 ? 11.370 1.772 -8.153 1.00 80.94 94 ALA A O 1
ATOM 720 N N . PRO A 1 95 ? 13.244 2.676 -8.991 1.00 83.12 95 PRO A N 1
ATOM 721 C CA . PRO A 1 95 ? 13.881 2.782 -7.677 1.00 83.12 95 PRO A CA 1
ATOM 722 C C . PRO A 1 95 ? 13.178 3.786 -6.752 1.00 83.12 95 PRO A C 1
ATOM 724 O O . PRO A 1 95 ? 13.149 3.571 -5.541 1.00 83.12 95 PRO A O 1
ATOM 727 N N . ILE A 1 96 ? 12.553 4.840 -7.291 1.00 87.19 96 ILE A N 1
ATOM 728 C CA . ILE A 1 96 ? 11.749 5.786 -6.497 1.00 87.19 96 ILE A CA 1
ATOM 729 C C . ILE A 1 96 ? 10.531 5.068 -5.906 1.00 87.19 96 ILE A C 1
ATOM 731 O O . ILE A 1 96 ? 10.284 5.158 -4.701 1.00 87.19 96 ILE A O 1
ATOM 735 N N . CYS A 1 97 ? 9.805 4.298 -6.724 1.00 83.25 97 CYS A N 1
ATOM 736 C CA . CYS A 1 97 ? 8.693 3.471 -6.254 1.00 83.25 97 CYS A CA 1
ATOM 737 C C . CYS A 1 97 ? 9.148 2.459 -5.195 1.00 83.25 97 CYS A C 1
ATOM 739 O O . CYS A 1 97 ? 8.476 2.307 -4.175 1.00 83.25 97 CYS A O 1
ATOM 741 N N . TRP A 1 98 ? 10.309 1.825 -5.382 1.00 82.69 98 TRP A N 1
ATOM 742 C CA . TRP A 1 98 ? 10.872 0.900 -4.397 1.00 82.69 98 TRP A CA 1
ATOM 743 C C . TRP A 1 98 ? 11.151 1.577 -3.052 1.00 82.69 98 TRP A C 1
ATOM 745 O O . TRP A 1 98 ? 10.776 1.051 -2.004 1.00 82.69 98 TRP A O 1
ATOM 755 N N . ILE A 1 99 ? 11.741 2.776 -3.056 1.00 86.69 99 ILE A N 1
ATOM 756 C CA . ILE A 1 99 ? 11.975 3.544 -1.826 1.00 86.69 99 ILE A CA 1
ATOM 757 C C . ILE A 1 99 ? 10.647 3.825 -1.113 1.00 86.69 99 ILE A C 1
ATOM 759 O O . ILE A 1 99 ? 10.562 3.619 0.098 1.00 86.69 99 ILE A O 1
ATOM 763 N N . ILE A 1 100 ? 9.597 4.220 -1.836 1.00 84.94 100 ILE A N 1
ATOM 764 C CA . ILE A 1 100 ? 8.267 4.446 -1.246 1.00 84.94 100 ILE A CA 1
ATOM 765 C C . ILE A 1 100 ? 7.726 3.153 -0.623 1.00 84.94 100 ILE A C 1
ATOM 767 O O . ILE A 1 100 ? 7.293 3.172 0.531 1.00 84.94 100 ILE A O 1
ATOM 771 N N . VAL A 1 101 ? 7.835 2.023 -1.330 1.00 83.19 101 VAL A N 1
ATOM 772 C CA . VAL A 1 101 ? 7.448 0.707 -0.802 1.00 83.19 101 VAL A CA 1
ATOM 773 C C . VAL A 1 101 ? 8.208 0.405 0.487 1.00 83.19 101 VAL A C 1
ATOM 775 O O . VAL A 1 101 ? 7.582 0.020 1.466 1.00 83.19 101 VAL A O 1
ATOM 778 N N . THR A 1 102 ? 9.519 0.648 0.581 1.00 82.75 102 THR A N 1
ATOM 779 C CA . THR A 1 102 ? 10.264 0.392 1.835 1.00 82.75 102 THR A CA 1
ATOM 780 C C . THR A 1 102 ? 9.788 1.239 3.021 1.00 82.75 102 THR A C 1
ATOM 782 O O . THR A 1 102 ? 9.971 0.842 4.171 1.00 82.75 102 THR A O 1
ATOM 785 N N . LYS A 1 103 ? 9.129 2.378 2.772 1.00 84.75 103 LYS A N 1
ATOM 786 C CA . LYS A 1 103 ? 8.563 3.245 3.816 1.00 84.75 103 LYS A CA 1
ATOM 787 C C . LYS A 1 103 ? 7.149 2.845 4.254 1.00 84.75 103 LYS A C 1
ATOM 789 O O . LYS A 1 103 ? 6.632 3.465 5.183 1.00 84.75 103 LYS A O 1
ATOM 794 N N . HIS A 1 104 ? 6.536 1.806 3.678 1.00 80.56 104 HIS A N 1
ATOM 795 C CA . HIS A 1 104 ? 5.197 1.351 4.086 1.00 80.56 104 HIS A CA 1
ATOM 796 C C . HIS A 1 104 ? 5.127 0.967 5.578 1.00 80.56 104 HIS A C 1
ATOM 798 O O . HIS A 1 104 ? 4.144 1.278 6.247 1.00 80.56 104 HIS A O 1
ATOM 804 N N . THR A 1 105 ? 6.187 0.367 6.134 1.00 81.06 105 THR A N 1
ATOM 805 C CA . THR A 1 105 ? 6.276 0.023 7.566 1.00 81.06 105 THR A CA 1
ATOM 806 C C . THR A 1 105 ? 6.324 1.268 8.445 1.00 81.06 105 THR A C 1
ATOM 808 O O . THR A 1 105 ? 5.666 1.328 9.480 1.00 81.06 105 THR A O 1
ATOM 811 N N . PHE A 1 106 ? 7.046 2.302 8.010 1.00 85.38 106 PHE A N 1
ATOM 812 C CA . PHE A 1 106 ? 7.087 3.589 8.697 1.00 85.38 106 PHE A CA 1
ATOM 813 C C . PHE A 1 106 ? 5.721 4.287 8.662 1.00 85.38 106 PHE A C 1
ATOM 815 O O . PHE A 1 106 ? 5.253 4.773 9.692 1.00 85.38 106 PHE A O 1
ATOM 822 N N . ALA A 1 107 ? 5.046 4.273 7.508 1.00 82.62 107 ALA A N 1
ATOM 823 C CA . ALA A 1 107 ? 3.679 4.772 7.378 1.00 82.62 107 ALA A CA 1
ATOM 824 C C . ALA A 1 107 ? 2.697 3.991 8.270 1.00 82.62 107 ALA A C 1
ATOM 826 O O . ALA A 1 107 ? 1.826 4.598 8.892 1.00 82.62 107 ALA A O 1
ATOM 827 N N . SER A 1 108 ? 2.871 2.672 8.399 1.00 83.25 108 SER A N 1
ATOM 828 C CA . SER A 1 108 ? 2.107 1.826 9.324 1.00 83.25 108 SER A CA 1
ATOM 829 C C . SER A 1 108 ? 2.279 2.266 10.776 1.00 83.25 108 SER A C 1
A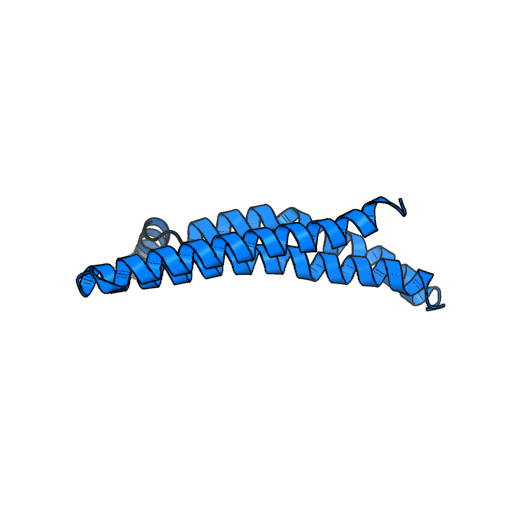TOM 831 O O . SER A 1 108 ? 1.297 2.613 11.438 1.00 83.25 108 SER A O 1
ATOM 833 N N . SER A 1 109 ? 3.522 2.391 11.241 1.00 84.44 109 SER A N 1
ATOM 834 C CA . SER A 1 109 ? 3.828 2.853 12.599 1.00 84.44 109 SER A CA 1
ATOM 835 C C . SER A 1 109 ? 3.284 4.256 12.881 1.00 84.44 109 SER A C 1
ATOM 837 O O . SER A 1 109 ? 2.673 4.482 13.926 1.00 84.44 109 SER A O 1
ATOM 839 N N . LEU A 1 110 ? 3.443 5.196 11.941 1.00 84.00 110 LEU A N 1
ATOM 840 C CA . LEU A 1 110 ? 2.869 6.539 12.063 1.00 84.00 110 LEU A CA 1
ATOM 841 C C . LEU A 1 110 ? 1.345 6.507 12.128 1.00 84.00 110 LEU A C 1
ATOM 843 O O . LEU A 1 110 ? 0.757 7.239 12.920 1.00 84.00 110 LEU A O 1
ATOM 847 N N . THR A 1 111 ? 0.700 5.662 11.328 1.00 84.00 111 THR A N 1
ATOM 848 C CA . THR A 1 111 ? -0.761 5.567 11.310 1.00 84.00 111 THR A CA 1
ATOM 849 C C . THR A 1 111 ? -1.288 5.011 12.628 1.00 84.00 111 THR A C 1
ATOM 851 O O . THR A 1 111 ? -2.235 5.573 13.176 1.00 84.00 111 THR A O 1
ATOM 854 N N . ILE A 1 112 ? -0.645 3.982 13.191 1.00 82.62 112 ILE A N 1
ATOM 855 C CA . ILE A 1 112 ? -0.959 3.456 14.531 1.00 82.62 112 ILE A CA 1
ATOM 856 C C . ILE A 1 112 ? -0.805 4.561 15.582 1.00 82.62 112 ILE A C 1
ATOM 858 O O . ILE A 1 112 ? -1.699 4.769 16.407 1.00 82.62 112 ILE A O 1
ATOM 862 N N . LEU A 1 113 ? 0.294 5.317 15.518 1.00 81.88 113 LEU A N 1
ATOM 863 C CA . LEU A 1 113 ? 0.571 6.409 16.446 1.00 81.88 113 LEU A CA 1
ATOM 864 C C . LEU A 1 113 ? -0.502 7.506 16.353 1.00 81.88 113 LEU A C 1
ATOM 866 O O . LEU A 1 113 ? -1.116 7.852 17.359 1.00 81.88 113 LEU A O 1
ATOM 870 N N . TYR A 1 114 ? -0.813 7.987 15.148 1.00 78.31 114 TYR A N 1
ATOM 871 C CA . TYR A 1 114 ? -1.858 8.989 14.902 1.00 78.31 114 TYR A CA 1
ATOM 872 C C . TYR A 1 114 ? -3.259 8.516 15.283 1.00 78.31 114 TYR A C 1
ATOM 874 O O . TYR A 1 114 ? -4.122 9.316 15.659 1.00 78.31 114 TYR A O 1
ATOM 882 N N . CYS A 1 115 ? -3.516 7.222 15.165 1.00 76.38 115 CYS A N 1
ATOM 883 C CA . CYS A 1 115 ? -4.794 6.627 15.505 1.00 76.38 115 CYS A CA 1
ATOM 884 C C . CYS A 1 115 ? -4.923 6.293 17.003 1.00 76.38 115 CYS A C 1
ATOM 886 O O . CYS A 1 115 ? -6.037 6.056 17.477 1.00 76.38 115 CYS A O 1
ATOM 888 N N . SER A 1 116 ? -3.826 6.356 17.769 1.00 79.94 116 SER A N 1
ATOM 889 C CA . SER A 1 116 ? -3.831 6.143 19.215 1.00 79.94 116 SER A CA 1
ATOM 890 C C . SER A 1 116 ? -4.454 7.334 19.966 1.00 79.94 116 SER A C 1
ATOM 892 O O . SER A 1 116 ? -3.995 8.475 19.831 1.00 79.94 116 SER A O 1
ATOM 894 N N . PRO A 1 117 ? -5.478 7.110 20.813 1.00 69.38 117 PRO A N 1
ATOM 895 C CA . PRO A 1 117 ? -6.151 8.182 21.548 1.00 69.38 117 PRO A CA 1
ATOM 896 C C . PRO A 1 117 ? -5.219 8.923 22.518 1.00 69.38 117 PRO A C 1
ATOM 898 O O . PRO A 1 117 ? -5.369 10.133 22.697 1.00 69.38 117 PRO A O 1
ATOM 901 N N . SER A 1 118 ? -4.226 8.241 23.098 1.00 71.06 118 SER A N 1
ATOM 902 C CA . SER A 1 118 ? -3.222 8.863 23.973 1.00 71.06 118 SER A CA 1
ATOM 903 C C . SER A 1 118 ? -2.317 9.834 23.216 1.00 71.06 118 SER A C 1
ATOM 905 O O . SER A 1 118 ? -1.980 10.898 23.735 1.00 71.06 118 SER A O 1
ATOM 907 N N . TYR A 1 119 ? -1.960 9.503 21.974 1.00 69.00 119 TYR A N 1
ATOM 908 C CA . TYR A 1 119 ? -1.134 10.364 21.134 1.00 69.00 119 TYR A CA 1
ATOM 909 C C . TYR A 1 119 ? -1.922 11.568 20.612 1.00 69.00 119 TYR A C 1
ATOM 911 O O . TYR A 1 119 ? -1.438 12.694 20.696 1.00 69.00 119 TYR A O 1
ATOM 919 N N . ARG A 1 120 ? -3.182 11.367 20.191 1.00 72.69 120 ARG A N 1
ATOM 920 C CA . ARG A 1 120 ? -4.080 12.477 19.826 1.00 72.69 120 ARG A CA 1
ATOM 921 C C . ARG A 1 120 ? -4.269 13.459 20.973 1.00 72.69 120 ARG A C 1
ATOM 923 O O . ARG A 1 120 ? -4.210 14.661 20.744 1.00 72.69 120 ARG A O 1
ATOM 930 N N . ARG A 1 121 ? -4.453 12.963 22.203 1.00 73.75 121 ARG A N 1
ATOM 931 C CA . ARG A 1 121 ? -4.528 13.819 23.395 1.00 73.75 121 ARG A CA 1
ATOM 932 C C . ARG A 1 121 ? -3.230 14.587 23.612 1.00 73.75 121 ARG A C 1
ATOM 934 O O . ARG A 1 121 ? -3.297 15.797 23.755 1.00 73.75 121 ARG A O 1
ATOM 941 N N . LYS A 1 122 ? -2.065 13.930 23.558 1.00 78.00 122 LYS A N 1
ATOM 942 C CA . LYS A 1 122 ? -0.763 14.604 23.712 1.00 78.00 122 LYS A CA 1
ATOM 943 C C . LYS A 1 122 ? -0.511 15.673 22.648 1.00 78.00 122 LYS A C 1
ATOM 945 O O . LYS A 1 122 ? -0.098 16.766 23.010 1.00 78.00 122 LYS A O 1
ATOM 950 N N . ILE A 1 123 ? -0.794 15.400 21.372 1.00 77.56 123 ILE A N 1
ATOM 951 C CA . ILE A 1 123 ? -0.681 16.403 20.300 1.00 77.56 123 ILE A CA 1
ATOM 952 C C . ILE A 1 123 ? -1.650 17.557 20.534 1.00 77.56 123 ILE A C 1
ATOM 954 O O . ILE A 1 123 ? -1.258 18.710 20.422 1.00 77.56 123 ILE A O 1
ATOM 958 N N . PHE A 1 124 ? -2.904 17.269 20.874 1.00 73.38 124 PHE A N 1
ATOM 959 C CA . PHE A 1 124 ? -3.899 18.310 21.108 1.00 73.38 124 PHE A CA 1
ATOM 960 C C . PHE A 1 124 ? -3.515 19.184 22.308 1.00 73.38 124 PHE A C 1
ATOM 962 O O . PHE A 1 124 ? -3.596 20.402 22.222 1.00 73.38 124 PHE A O 1
ATOM 969 N N . THR A 1 125 ? -3.007 18.584 23.388 1.00 76.94 125 THR A N 1
ATOM 970 C CA . THR A 1 125 ? -2.452 19.303 24.542 1.00 76.94 125 THR A CA 1
ATOM 971 C C . THR A 1 125 ? -1.184 20.075 24.190 1.00 76.94 125 THR A C 1
ATOM 973 O O . THR A 1 125 ? -1.011 21.172 24.695 1.00 76.94 125 THR A O 1
ATOM 976 N N . PHE A 1 126 ? -0.319 19.565 23.313 1.00 80.25 126 PHE A N 1
ATOM 977 C 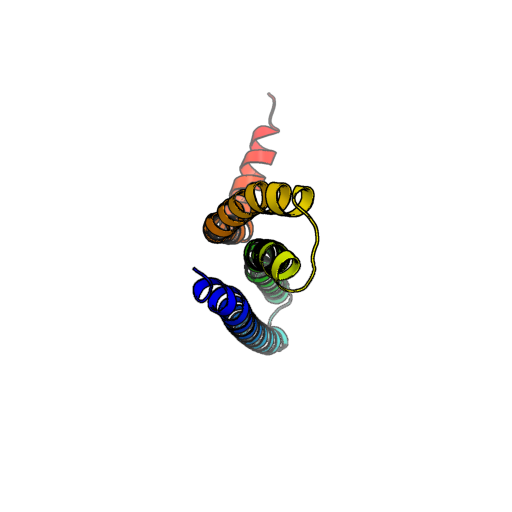CA . PHE A 1 126 ? 0.858 20.299 22.846 1.00 80.25 126 PHE A CA 1
ATOM 978 C C . PHE A 1 126 ? 0.457 21.506 21.988 1.00 80.25 126 PHE A C 1
ATOM 980 O O . PHE A 1 126 ? 0.912 22.613 22.240 1.00 80.25 126 PHE A O 1
ATOM 987 N N . ILE A 1 127 ? -0.462 21.326 21.036 1.00 75.12 127 ILE A N 1
ATOM 988 C CA . ILE A 1 127 ? -0.968 22.391 20.158 1.00 75.12 127 ILE A CA 1
ATOM 989 C C . ILE A 1 127 ? -1.739 23.448 20.964 1.00 75.12 127 ILE A C 1
ATOM 991 O O . ILE A 1 127 ? -1.534 24.642 20.764 1.00 75.12 127 ILE A O 1
ATOM 995 N N . ILE A 1 128 ? -2.597 23.041 21.902 1.00 70.75 128 ILE A N 1
ATOM 996 C CA . ILE A 1 128 ? -3.356 23.976 22.750 1.00 70.75 128 ILE A CA 1
ATOM 997 C C . ILE A 1 128 ? -2.478 24.599 23.837 1.00 70.75 128 ILE A C 1
ATOM 999 O O . ILE A 1 128 ? -2.590 25.791 24.091 1.00 70.75 128 ILE A O 1
ATOM 1003 N N . GLY A 1 129 ? -1.572 23.831 24.441 1.00 60.62 129 GLY A N 1
ATOM 1004 C CA . GLY A 1 129 ? -0.593 24.321 25.414 1.00 60.62 129 GLY A CA 1
ATOM 1005 C C . GLY A 1 129 ? 0.399 25.307 24.796 1.00 60.62 129 GLY A C 1
ATOM 1006 O O . GLY A 1 129 ? 0.780 26.276 25.439 1.00 60.62 129 GLY A O 1
ATOM 1007 N N . SER A 1 130 ? 0.731 25.136 23.512 1.00 58.41 130 SER A N 1
ATOM 1008 C CA . SER A 1 130 ? 1.517 26.106 22.736 1.00 58.41 130 SER A CA 1
ATOM 1009 C C . SER A 1 130 ? 0.747 27.383 22.368 1.00 58.41 130 SER A C 1
ATOM 1011 O O . SER A 1 130 ? 1.343 28.334 21.873 1.00 58.41 130 SER A O 1
ATOM 1013 N N . ARG A 1 131 ? -0.570 27.430 22.620 1.00 54.94 131 ARG A N 1
ATOM 1014 C CA . ARG A 1 131 ? -1.436 28.603 22.412 1.00 54.94 131 ARG A CA 1
ATOM 1015 C C . ARG A 1 131 ? -1.621 29.468 23.665 1.00 54.94 131 ARG A C 1
ATOM 1017 O O . ARG A 1 131 ? -2.503 30.319 23.662 1.00 54.94 131 ARG A O 1
ATOM 1024 N N . SER A 1 132 ? -0.796 29.292 24.697 1.00 49.38 132 SER A N 1
ATOM 1025 C CA . SER A 1 132 ? -0.708 30.228 25.823 1.00 49.38 132 SER A CA 1
ATOM 1026 C C . SER A 1 132 ? 0.441 31.220 25.605 1.00 49.38 132 SER A C 1
ATOM 1028 O O . SER A 1 132 ? 1.572 30.911 25.983 1.00 49.38 132 SER A O 1
ATOM 1030 N N . PRO A 1 133 ? 0.206 32.408 25.020 1.00 50.75 133 PRO A N 1
ATOM 1031 C CA . PRO A 1 133 ? 1.000 33.569 25.368 1.00 50.75 133 PRO A CA 1
ATOM 1032 C C . PRO A 1 133 ? 0.541 34.093 26.740 1.00 50.75 133 PRO A C 1
ATOM 1034 O O . PRO A 1 133 ? -0.624 33.954 27.105 1.00 50.75 133 PRO A O 1
ATOM 1037 N N . VAL A 1 134 ? 1.523 34.615 27.471 1.00 42.69 134 VAL A N 1
ATOM 1038 C CA . VAL A 1 134 ? 1.460 35.497 28.650 1.00 42.69 134 VAL A CA 1
ATOM 1039 C C . VAL A 1 134 ? 0.157 36.284 28.793 1.00 42.69 134 VAL A C 1
ATOM 1041 O O . VAL A 1 134 ? -0.266 36.895 27.786 1.00 42.69 134 VAL A O 1
#

Secondary structure (DSSP, 8-state):
-THHHHHHHHHHHHHHHHHHHHHHHHHHHHHHHHTTS-HHHHHHHHHHHHHHHHHHHHHHHHHHHHHHHHHHHHHHHHHS--HHHHHHHHHHHHHHHHHHHHTHHHHHHHHHHHH-HHHHHHHHHHHHHTT---

InterPro domains:
  IPR019422 7TM GPCR, serpentine receptor class h (Srh) [PF10318] (20-127)
  IPR053220 Nematode receptor-like serpentine class H [PTHR22941] (16-127)

Sequence (134 aa):
MRNATYVGAAAADSVSLAAIAMLVQLIIEVKRGTRCTSPSTRRYQRLAVQSLILQGLIPTLVYVIPTYVMSGLQFAPTMFDLGAKFDRFATIFAPICWIIVTKHTFASSLTILYCSPSYRRKIFTFIIGSRSPV

Foldseek 3Di:
DVVVLVCLLVVLVVVLVVLVVVLVVLVVVLVVVLVPDDPVVNVVSVLVNVLSCQLSPFLSCLQVVLSVVLSCLVVVVVVDVPDDVSVVVSVVSNVVSVVSNVCSVVRNVVSNQCSDPVNVVVVVCVVVVVVDDD